Protein AF-A0AAD4BL25-F1 (afdb_monomer)

Solvent-accessible surface area (backbone atoms only — not comparable to full-atom values): 5117 Å² total; per-residue (Å²): 135,81,78,87,82,70,44,52,65,58,28,53,75,66,70,36,50,69,59,52,54,50,49,49,51,48,35,51,50,53,25,49,52,23,50,51,50,34,52,52,33,51,53,50,44,55,48,46,43,61,70,37,48,69,65,45,89,47,73,70,52,37,51,56,32,47,52,54,46,50,53,38,49,54,53,30,52,52,27,50,51,51,25,50,52,26,50,50,52,44,50,58,66,71,78,72

Secondary structure (DSSP, 8-state):
---TT--HHHHHHTT-HHHHHHHHHHHHHHHHHHHHHHHHHHHHHHHHHHHTGGG--SHHHHHHHHHHHHHHHHHHHHHHHHHHHHHHHHHHHHH-

Rad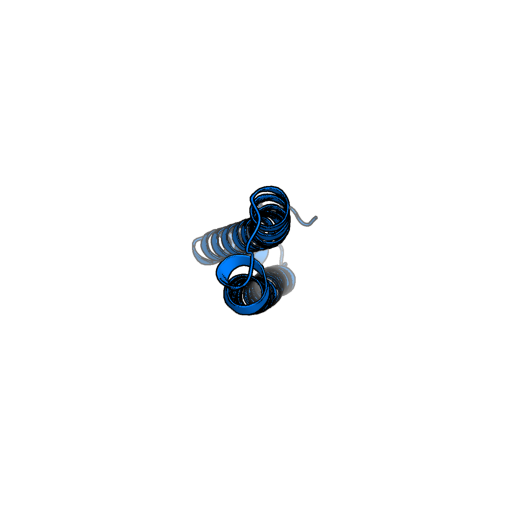ius of gyration: 20.03 Å; Cα contacts (8 Å, |Δi|>4): 68; chains: 1; bounding box: 36×18×60 Å

Organism: NCBI:txid1328754

Mean predicted aligned error: 5.76 Å

Sequence (96 aa):
PIPSSLGLARCKRLRLDRLWDQKIRLHAGQANDALHEIRLSLANKAVLFRTNVRLTSTHAQTTHAWDKVHGVDAILNRHAAIYRACRQAMSHLSTN

Foldseek 3Di:
DPDLPDAPVNCVVVVVNVVLVVLLVVLVVLLVVLVVLLVVLVVVLVVLCVPQCVPDDDPVSNVVSVVVSVVSVVSNVVSVVSNVVSVVSNVRRVPD

Structure (mmCIF, N/CA/C/O backbone):
data_AF-A0AAD4BL25-F1
#
_entry.id   AF-A0AAD4BL25-F1
#
loop_
_atom_site.group_PDB
_atom_site.id
_atom_site.type_symbol
_atom_site.label_atom_id
_atom_site.label_alt_id
_atom_site.label_comp_id
_atom_site.label_asym_id
_atom_site.label_entity_id
_atom_site.label_seq_id
_atom_site.pdbx_PDB_ins_code
_atom_site.Cartn_x
_atom_site.Cartn_y
_atom_site.Cartn_z
_atom_site.occupancy
_atom_site.B_iso_or_equiv
_atom_site.auth_seq_id
_atom_site.auth_comp_id
_atom_site.auth_asym_id
_atom_site.auth_atom_id
_atom_site.pdbx_PDB_model_num
ATOM 1 N N . PRO A 1 1 ? 19.167 -0.157 -9.272 1.00 47.22 1 PRO A N 1
ATOM 2 C CA . PRO A 1 1 ? 18.098 0.693 -9.858 1.00 47.22 1 PRO A CA 1
ATOM 3 C C . PRO A 1 1 ? 18.500 1.185 -11.256 1.00 47.22 1 PRO A C 1
ATOM 5 O O . PRO A 1 1 ? 19.582 1.740 -11.403 1.00 47.22 1 PRO A O 1
ATOM 8 N N . ILE A 1 2 ? 17.671 0.940 -12.275 1.00 46.75 2 ILE A N 1
ATOM 9 C CA . ILE A 1 2 ? 17.915 1.421 -13.647 1.00 46.75 2 ILE A CA 1
ATOM 10 C C . ILE A 1 2 ? 17.492 2.901 -13.718 1.00 46.75 2 ILE A C 1
ATOM 12 O O . ILE A 1 2 ? 16.386 3.211 -13.265 1.00 46.75 2 ILE A O 1
ATOM 16 N N . PRO A 1 3 ? 18.308 3.824 -14.259 1.00 53.41 3 PRO A N 1
ATOM 17 C CA . PRO A 1 3 ? 18.006 5.253 -14.213 1.00 53.41 3 PRO A CA 1
ATOM 18 C C . PRO A 1 3 ? 16.700 5.590 -14.943 1.00 53.41 3 PRO A C 1
ATOM 20 O O . PRO A 1 3 ? 16.496 5.215 -16.097 1.00 53.41 3 PRO A O 1
ATOM 23 N N . SER A 1 4 ? 15.810 6.332 -14.284 1.00 63.69 4 SER A N 1
ATOM 24 C CA . SER A 1 4 ? 14.559 6.844 -14.873 1.00 63.69 4 SER A CA 1
ATOM 25 C C . SER A 1 4 ? 14.736 8.062 -15.776 1.00 63.69 4 SER A C 1
ATOM 27 O O . SER A 1 4 ? 13.749 8.645 -16.201 1.00 63.69 4 SER A O 1
ATOM 29 N N . SER A 1 5 ? 15.978 8.427 -16.089 1.00 64.50 5 SER A N 1
ATOM 30 C CA . SER A 1 5 ? 16.334 9.605 -16.883 1.00 64.50 5 SER A CA 1
ATOM 31 C C . SER A 1 5 ? 16.426 9.354 -18.393 1.00 64.50 5 SER A C 1
ATOM 33 O O . SER A 1 5 ? 16.588 10.298 -19.163 1.00 64.50 5 SER A O 1
ATOM 35 N N . LEU A 1 6 ? 16.354 8.099 -18.843 1.00 69.75 6 LEU A N 1
ATOM 36 C CA . LEU A 1 6 ? 16.301 7.765 -20.267 1.00 69.75 6 LEU A CA 1
ATOM 37 C C . LEU A 1 6 ? 14.836 7.826 -20.726 1.00 69.75 6 LEU A C 1
ATOM 39 O O . LEU A 1 6 ? 13.990 7.226 -20.082 1.00 69.75 6 LEU A O 1
ATOM 43 N N . GLY A 1 7 ? 14.532 8.568 -21.795 1.00 74.50 7 GLY A N 1
ATOM 44 C CA . GLY A 1 7 ? 13.208 8.581 -22.442 1.00 74.50 7 GLY A CA 1
ATOM 45 C C . GLY A 1 7 ? 13.093 7.530 -23.555 1.00 74.50 7 GLY A C 1
ATOM 46 O O . GLY A 1 7 ? 14.123 7.060 -24.056 1.00 74.50 7 GLY A O 1
ATOM 47 N N . LEU A 1 8 ? 11.871 7.204 -23.997 1.00 75.19 8 LEU A N 1
ATOM 48 C CA . LEU A 1 8 ? 11.606 6.143 -24.982 1.00 75.19 8 LEU A CA 1
ATOM 49 C C . LEU A 1 8 ? 12.362 6.363 -26.296 1.00 75.19 8 LEU A C 1
ATOM 51 O O . LEU A 1 8 ? 12.992 5.441 -26.810 1.00 75.19 8 LEU A O 1
ATOM 55 N N . ALA A 1 9 ? 12.368 7.591 -26.820 1.00 78.31 9 ALA A N 1
ATOM 56 C CA . ALA A 1 9 ? 13.080 7.921 -28.059 1.00 78.31 9 ALA A CA 1
ATOM 57 C C . ALA A 1 9 ? 14.594 7.641 -27.970 1.00 78.31 9 ALA A C 1
ATOM 59 O O . ALA A 1 9 ? 15.219 7.179 -28.929 1.00 78.31 9 ALA A O 1
ATOM 60 N N . ARG A 1 10 ? 15.199 7.878 -26.798 1.00 78.75 10 ARG A N 1
ATOM 61 C CA . ARG A 1 10 ? 16.616 7.582 -26.552 1.00 78.75 10 ARG A CA 1
ATOM 62 C C . ARG A 1 10 ? 16.847 6.085 -26.349 1.00 78.75 10 ARG A C 1
ATOM 64 O O . ARG A 1 10 ? 17.857 5.584 -26.833 1.00 78.75 10 ARG A O 1
ATOM 71 N N . CYS A 1 11 ? 15.920 5.376 -25.705 1.00 80.69 11 CYS A N 1
ATOM 72 C CA . CYS A 1 11 ? 15.952 3.916 -25.604 1.00 80.69 11 CYS A CA 1
ATOM 73 C C . CYS A 1 11 ? 15.886 3.248 -26.983 1.00 80.69 11 CYS A C 1
ATOM 75 O O . CYS A 1 11 ? 16.747 2.417 -27.261 1.00 80.69 11 CYS A O 1
ATOM 77 N N . LYS A 1 12 ? 14.993 3.695 -27.875 1.00 80.94 12 LYS A N 1
ATOM 78 C CA . LYS A 1 12 ? 14.914 3.242 -29.277 1.00 80.94 12 LYS A CA 1
ATOM 79 C C . LYS A 1 12 ? 16.222 3.437 -30.025 1.00 80.94 12 LYS A C 1
ATOM 81 O O . LYS A 1 12 ? 16.755 2.503 -30.619 1.00 80.94 12 LYS A O 1
ATOM 86 N N . ARG A 1 13 ? 16.808 4.636 -29.931 1.00 84.94 13 ARG A N 1
ATOM 87 C CA . ARG A 1 13 ? 18.109 4.934 -30.554 1.00 84.94 13 ARG A CA 1
ATOM 88 C C . ARG A 1 13 ? 19.228 4.017 -30.050 1.00 84.94 13 ARG A C 1
ATOM 90 O O . ARG A 1 13 ? 20.112 3.656 -30.818 1.00 84.94 13 ARG A O 1
ATOM 97 N N . LEU A 1 14 ? 19.186 3.646 -28.773 1.00 86.19 14 LEU A N 1
ATOM 98 C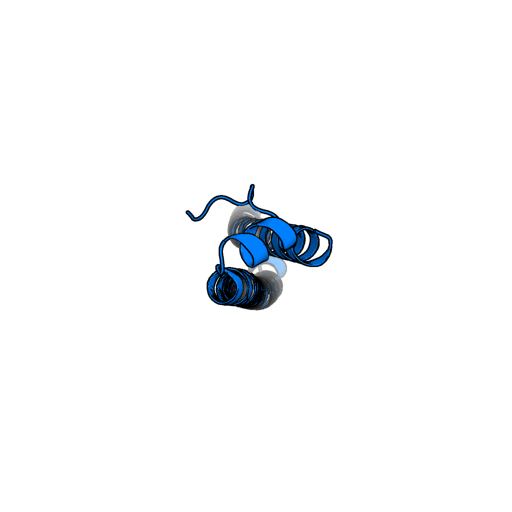 CA . LEU A 1 14 ? 20.162 2.760 -28.136 1.00 86.19 14 LEU A CA 1
ATOM 99 C C . LEU A 1 14 ? 19.778 1.269 -28.219 1.00 86.19 14 LEU A C 1
ATOM 101 O O . LEU A 1 14 ? 20.475 0.445 -27.635 1.00 86.19 14 LEU A O 1
ATOM 105 N N . ARG A 1 15 ? 18.694 0.912 -28.930 1.00 84.12 15 ARG A N 1
ATOM 106 C CA . ARG A 1 15 ? 18.146 -0.456 -29.037 1.00 84.12 15 ARG A CA 1
ATOM 107 C C . ARG A 1 15 ? 17.813 -1.097 -27.680 1.00 84.12 15 ARG A C 1
ATOM 109 O O . ARG A 1 15 ? 17.942 -2.306 -27.497 1.00 84.12 15 ARG A O 1
ATOM 116 N N . LEU A 1 16 ? 17.369 -0.285 -26.721 1.00 85.94 16 LEU A N 1
ATOM 117 C CA . LEU A 1 16 ? 16.983 -0.690 -25.362 1.00 85.94 16 LEU A CA 1
ATOM 118 C C . LEU A 1 16 ? 15.466 -0.898 -25.215 1.00 85.94 16 LEU A C 1
ATOM 120 O O . LEU A 1 16 ? 14.945 -0.877 -24.104 1.00 85.94 16 LEU A O 1
ATOM 124 N N . ASP A 1 17 ? 14.747 -1.103 -26.316 1.00 83.56 17 ASP A N 1
ATOM 125 C CA . ASP A 1 17 ? 13.278 -1.190 -26.339 1.00 83.56 17 ASP A CA 1
ATOM 126 C C . ASP A 1 17 ? 12.743 -2.311 -25.450 1.00 83.56 17 ASP A C 1
ATOM 128 O O . ASP A 1 17 ? 11.837 -2.112 -24.647 1.00 83.56 17 ASP A O 1
ATOM 132 N N . ARG A 1 18 ? 13.400 -3.474 -25.491 1.00 86.94 18 ARG A N 1
ATOM 133 C CA . ARG A 1 18 ? 13.056 -4.605 -24.620 1.00 86.94 18 ARG A CA 1
ATOM 134 C C . ARG A 1 18 ? 13.212 -4.270 -23.137 1.00 86.94 18 ARG A C 1
ATOM 136 O O . ARG A 1 18 ? 12.418 -4.729 -22.322 1.00 86.94 18 ARG A O 1
ATOM 143 N N . LEU A 1 19 ? 14.224 -3.474 -22.783 1.00 86.38 19 LEU A N 1
ATOM 144 C CA . LEU A 1 19 ? 14.434 -3.035 -21.401 1.00 86.38 19 LEU A CA 1
ATOM 145 C C . LEU A 1 19 ? 13.372 -2.016 -20.978 1.00 86.38 19 LEU A C 1
ATOM 147 O O . LEU A 1 19 ? 12.955 -2.020 -19.821 1.00 86.38 19 LEU A O 1
ATOM 151 N N . TRP A 1 20 ? 12.909 -1.170 -21.904 1.00 84.31 20 TRP A N 1
ATOM 152 C CA . TRP A 1 20 ? 11.794 -0.255 -21.662 1.00 84.31 20 TRP A CA 1
ATOM 153 C C . TRP A 1 20 ? 10.507 -1.012 -21.334 1.00 84.31 20 TRP A C 1
ATOM 155 O O . TRP A 1 20 ? 9.877 -0.752 -20.307 1.00 84.31 20 TRP A O 1
ATOM 165 N N . ASP A 1 21 ? 10.170 -2.015 -22.144 1.00 87.12 21 ASP A N 1
ATOM 166 C CA . ASP A 1 21 ? 8.989 -2.856 -21.932 1.00 87.12 21 ASP A CA 1
ATOM 167 C C . ASP A 1 21 ? 9.069 -3.622 -20.609 1.00 87.12 21 ASP A C 1
ATOM 169 O O . ASP A 1 21 ? 8.101 -3.676 -19.845 1.00 87.12 21 ASP A O 1
ATOM 173 N N . GLN A 1 22 ? 10.240 -4.186 -20.296 1.00 90.00 22 GLN A N 1
ATOM 174 C CA . GLN A 1 22 ? 10.481 -4.843 -19.011 1.00 90.00 22 GLN A CA 1
ATOM 175 C C . GLN A 1 22 ? 10.309 -3.876 -17.837 1.00 90.00 22 GLN A C 1
ATOM 177 O O . GLN A 1 22 ? 9.734 -4.257 -16.819 1.00 90.00 22 GLN A O 1
ATOM 182 N N . 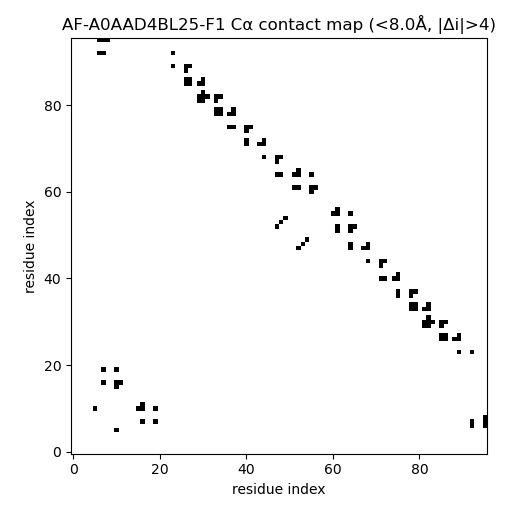LYS A 1 23 ? 10.747 -2.621 -17.975 1.00 88.50 23 LYS A N 1
ATOM 183 C CA . LYS A 1 23 ? 10.587 -1.599 -16.937 1.00 88.50 23 LYS A CA 1
ATOM 184 C C . LYS A 1 23 ? 9.117 -1.271 -16.678 1.00 88.50 23 LYS A C 1
ATOM 186 O O . LYS A 1 23 ? 8.709 -1.212 -15.520 1.00 88.50 23 LYS A O 1
ATOM 191 N N . ILE A 1 24 ? 8.318 -1.095 -17.731 1.00 89.31 24 ILE A N 1
ATOM 192 C CA . ILE A 1 24 ? 6.872 -0.863 -17.592 1.00 89.31 24 ILE A CA 1
ATOM 193 C C . ILE A 1 24 ? 6.214 -2.057 -16.893 1.00 89.31 24 ILE A C 1
ATOM 195 O O . ILE A 1 24 ? 5.475 -1.871 -15.927 1.00 89.31 24 ILE A O 1
ATOM 199 N N . ARG A 1 25 ? 6.530 -3.288 -17.317 1.00 93.25 25 ARG A N 1
ATOM 200 C CA . ARG A 1 25 ? 5.997 -4.512 -16.694 1.00 93.25 25 ARG A CA 1
ATOM 201 C C . ARG A 1 25 ? 6.397 -4.645 -15.227 1.00 93.25 25 ARG A C 1
ATOM 203 O O . ARG A 1 25 ? 5.563 -5.032 -14.415 1.00 93.25 25 ARG A O 1
ATOM 210 N N . LEU A 1 26 ? 7.634 -4.295 -14.876 1.00 93.38 26 LEU A N 1
ATOM 211 C CA . LEU A 1 26 ? 8.106 -4.308 -13.493 1.00 93.38 26 LEU A CA 1
ATOM 212 C C . LEU A 1 26 ? 7.289 -3.350 -12.622 1.00 93.38 26 LEU A C 1
ATOM 214 O O . LEU A 1 26 ? 6.800 -3.754 -11.571 1.00 93.38 26 LEU A O 1
ATOM 218 N N . HIS A 1 27 ? 7.102 -2.104 -13.062 1.00 93.00 27 HIS A N 1
ATOM 219 C CA . HIS A 1 27 ? 6.301 -1.136 -12.312 1.00 93.00 27 HIS A CA 1
ATOM 220 C C . HIS A 1 27 ? 4.825 -1.539 -12.226 1.00 93.00 27 HIS A C 1
ATOM 222 O O . HIS A 1 27 ? 4.201 -1.312 -11.192 1.00 93.00 27 HIS A O 1
ATOM 228 N N . ALA A 1 28 ? 4.274 -2.172 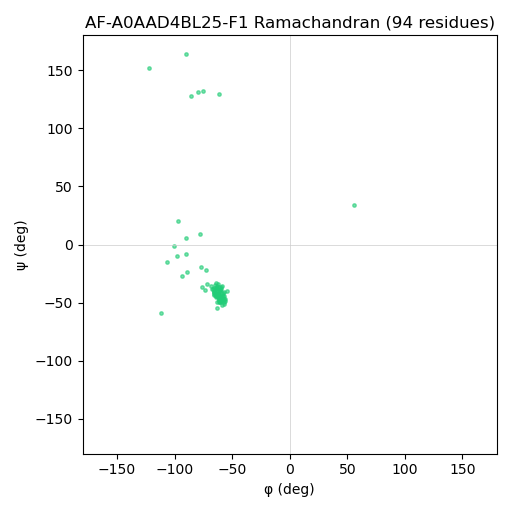-13.265 1.00 95.25 28 ALA A N 1
ATOM 229 C CA . ALA A 1 28 ? 2.921 -2.722 -13.227 1.00 95.25 28 ALA A CA 1
ATOM 230 C C . ALA A 1 28 ? 2.799 -3.859 -12.198 1.00 95.25 28 ALA A C 1
ATOM 232 O O . ALA A 1 28 ? 1.854 -3.869 -11.414 1.00 95.25 28 ALA A O 1
ATOM 233 N N . GLY A 1 29 ? 3.777 -4.771 -12.149 1.00 96.56 29 GLY A N 1
ATOM 234 C CA . GLY A 1 29 ? 3.854 -5.821 -11.130 1.00 96.56 29 GLY A CA 1
ATOM 235 C C . GLY A 1 29 ? 3.918 -5.240 -9.718 1.00 96.56 29 GLY A C 1
ATOM 236 O O . GLY A 1 29 ? 3.057 -5.528 -8.896 1.00 96.56 29 GLY A O 1
ATOM 237 N N . GLN A 1 30 ? 4.845 -4.310 -9.476 1.00 95.94 30 GLN A N 1
ATOM 238 C CA . GLN A 1 30 ? 4.990 -3.633 -8.181 1.00 95.94 30 GLN A CA 1
ATOM 239 C C . GLN A 1 30 ? 3.725 -2.873 -7.757 1.00 95.94 30 GLN A C 1
ATOM 241 O O . GLN A 1 30 ? 3.368 -2.862 -6.578 1.00 95.94 30 GLN A O 1
ATOM 246 N N . ALA A 1 31 ? 3.033 -2.233 -8.704 1.00 96.81 31 ALA A N 1
ATOM 247 C CA . ALA A 1 31 ? 1.757 -1.583 -8.438 1.00 96.81 31 ALA A CA 1
ATOM 248 C C . ALA A 1 31 ? 0.675 -2.607 -8.056 1.00 96.81 31 ALA A C 1
ATOM 250 O O . ALA A 1 31 ? -0.075 -2.370 -7.112 1.00 96.81 31 ALA A O 1
ATOM 251 N N . ASN A 1 32 ? 0.603 -3.746 -8.745 1.00 97.94 32 ASN A N 1
ATOM 252 C CA . ASN A 1 32 ? -0.359 -4.802 -8.430 1.00 97.94 32 ASN A CA 1
ATOM 253 C C . ASN A 1 32 ? -0.102 -5.424 -7.053 1.00 97.94 32 ASN A C 1
ATOM 255 O O . ASN A 1 32 ? -1.053 -5.594 -6.291 1.00 97.94 32 ASN A O 1
ATOM 259 N N . ASP A 1 33 ? 1.159 -5.676 -6.704 1.00 98.00 33 ASP A N 1
ATOM 260 C CA . ASP A 1 33 ? 1.544 -6.183 -5.385 1.00 98.00 33 ASP A CA 1
ATOM 261 C C . ASP A 1 33 ? 1.155 -5.181 -4.289 1.00 98.00 33 ASP A C 1
ATOM 263 O O . ASP A 1 33 ? 0.482 -5.525 -3.319 1.00 98.00 33 ASP A O 1
ATOM 267 N N . ALA A 1 34 ? 1.480 -3.897 -4.478 1.00 97.94 34 ALA A N 1
ATOM 268 C CA . ALA A 1 34 ? 1.077 -2.849 -3.546 1.00 97.94 34 ALA A CA 1
ATOM 269 C C . ALA A 1 34 ? -0.453 -2.737 -3.422 1.00 97.94 34 ALA A C 1
ATOM 271 O O . ALA A 1 34 ? -0.971 -2.536 -2.325 1.00 97.94 34 ALA A O 1
ATOM 272 N N . LEU A 1 35 ? -1.193 -2.890 -4.522 1.00 98.19 35 LEU A N 1
ATOM 273 C CA . LEU A 1 35 ? -2.654 -2.873 -4.513 1.00 98.19 35 LEU A CA 1
ATOM 274 C C . LEU A 1 35 ? -3.240 -4.076 -3.761 1.00 98.19 35 LEU A C 1
ATOM 276 O O . LEU A 1 35 ? -4.241 -3.920 -3.056 1.00 98.19 35 LEU A O 1
ATOM 280 N N . HIS A 1 36 ? -2.633 -5.256 -3.894 1.00 98.31 36 HIS A N 1
ATOM 281 C CA . HIS A 1 36 ? -3.010 -6.444 -3.133 1.00 98.31 36 HIS A CA 1
ATOM 282 C C . HIS A 1 36 ? -2.849 -6.204 -1.627 1.00 98.31 36 HIS A C 1
ATOM 284 O O . HIS A 1 36 ? -3.809 -6.376 -0.874 1.00 98.31 36 HIS A O 1
ATOM 290 N N . GLU A 1 37 ? -1.697 -5.685 -1.206 1.00 98.25 37 GLU A N 1
ATOM 291 C CA . GLU A 1 37 ? -1.419 -5.379 0.201 1.00 98.25 37 GLU A CA 1
ATOM 292 C C . GLU A 1 37 ? -2.344 -4.299 0.775 1.00 98.25 37 GLU A C 1
ATOM 294 O O . GLU A 1 37 ? -2.787 -4.395 1.922 1.00 98.25 37 GLU A O 1
ATOM 299 N N . ILE A 1 38 ? -2.719 -3.291 -0.023 1.00 98.19 38 ILE A N 1
ATOM 300 C CA . ILE A 1 38 ? -3.720 -2.291 0.382 1.00 98.19 38 ILE A CA 1
ATOM 301 C C . ILE A 1 38 ? -5.066 -2.967 0.667 1.00 98.19 38 ILE A C 1
ATOM 303 O O . ILE A 1 38 ? -5.691 -2.682 1.690 1.00 98.19 38 ILE A O 1
ATOM 307 N N . ARG A 1 39 ? -5.524 -3.868 -0.212 1.00 98.31 39 ARG A N 1
ATOM 308 C CA . ARG A 1 39 ? -6.797 -4.588 -0.035 1.00 98.31 39 ARG A CA 1
ATOM 309 C C . ARG A 1 39 ? -6.767 -5.479 1.205 1.00 98.31 39 ARG A C 1
ATOM 311 O O . ARG A 1 39 ? -7.722 -5.455 1.981 1.00 98.31 39 ARG A O 1
ATOM 318 N N . LEU A 1 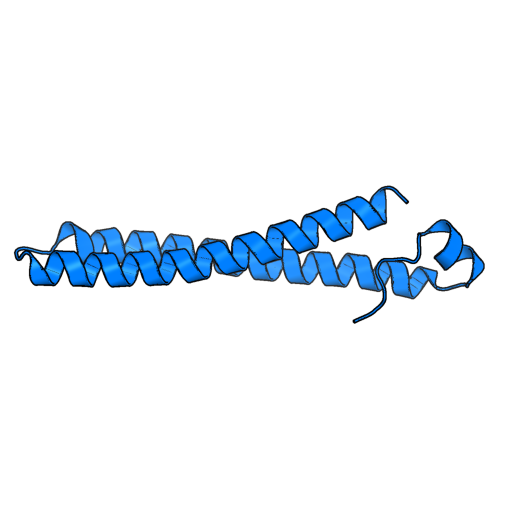40 ? -5.674 -6.212 1.413 1.00 98.12 40 LEU A N 1
ATOM 319 C CA . LEU A 1 40 ? -5.485 -7.058 2.590 1.00 98.12 40 LEU A CA 1
ATOM 320 C C . LEU A 1 40 ? -5.475 -6.227 3.881 1.00 98.12 40 LEU A C 1
ATOM 322 O O . LEU A 1 40 ? -6.175 -6.556 4.838 1.00 98.12 40 LEU A O 1
ATOM 326 N N . SER A 1 41 ? -4.758 -5.101 3.882 1.00 97.62 41 SER A N 1
ATOM 327 C CA . SER A 1 41 ? -4.697 -4.177 5.021 1.00 97.62 41 SER A CA 1
ATOM 328 C C . SER A 1 41 ? -6.068 -3.584 5.351 1.00 97.62 41 SER A C 1
ATOM 330 O O . SER A 1 41 ? -6.452 -3.533 6.517 1.00 97.62 41 SER A O 1
ATOM 332 N N . LEU A 1 42 ? -6.850 -3.186 4.341 1.00 98.06 42 LEU A N 1
ATOM 333 C CA . LEU A 1 42 ? -8.217 -2.694 4.539 1.00 98.06 42 LEU A CA 1
ATOM 334 C C . LEU A 1 42 ? -9.134 -3.762 5.142 1.00 98.06 42 LEU A C 1
ATOM 336 O O . LEU A 1 42 ? -9.886 -3.464 6.072 1.00 98.06 42 LEU A O 1
ATOM 340 N N . ALA A 1 43 ? -9.055 -5.000 4.649 1.00 98.00 43 ALA A N 1
ATOM 341 C CA . ALA A 1 43 ? -9.818 -6.115 5.200 1.00 98.00 43 ALA A CA 1
ATOM 342 C C . ALA A 1 43 ? -9.446 -6.368 6.671 1.00 98.00 43 ALA A C 1
ATOM 344 O O . ALA A 1 43 ? -10.330 -6.434 7.526 1.00 98.00 43 ALA A O 1
ATOM 345 N N . ASN A 1 44 ? -8.148 -6.411 6.985 1.00 97.25 44 ASN A N 1
ATOM 346 C CA . ASN A 1 44 ? -7.656 -6.561 8.354 1.00 97.25 44 ASN A CA 1
ATOM 347 C C . ASN A 1 44 ? -8.140 -5.418 9.264 1.00 97.25 44 ASN A C 1
ATOM 349 O O . ASN A 1 44 ? -8.672 -5.660 10.346 1.00 97.25 44 ASN A O 1
ATOM 353 N N . LYS A 1 45 ? -8.052 -4.164 8.801 1.00 95.50 45 LYS A N 1
ATOM 354 C CA . LYS A 1 45 ? -8.546 -2.991 9.538 1.00 95.50 45 LYS A CA 1
ATOM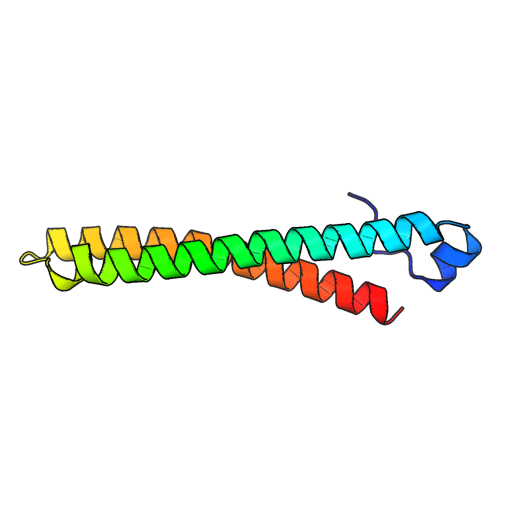 355 C C . LYS A 1 45 ? -10.037 -3.109 9.862 1.00 95.50 45 LYS A C 1
ATOM 357 O O . LYS A 1 45 ? -10.444 -2.825 10.988 1.00 95.50 45 LYS A O 1
ATOM 362 N N . ALA A 1 46 ? -10.851 -3.545 8.899 1.00 96.25 46 ALA A N 1
ATOM 363 C CA . ALA A 1 46 ? -12.286 -3.735 9.097 1.00 96.25 46 ALA A CA 1
ATOM 364 C C . ALA A 1 46 ? -12.590 -4.824 10.139 1.00 96.25 46 ALA A C 1
ATOM 366 O O . ALA A 1 46 ? -13.489 -4.642 10.964 1.00 96.25 46 ALA A O 1
ATOM 367 N N . VAL A 1 47 ? -11.830 -5.925 10.129 1.00 96.38 47 VAL A N 1
ATOM 368 C CA . VAL A 1 47 ? -11.930 -6.983 11.144 1.00 96.38 47 VAL A CA 1
ATOM 369 C C . VAL A 1 47 ? -11.560 -6.430 12.519 1.00 96.38 47 VAL A C 1
ATOM 371 O O . VAL A 1 47 ? -12.407 -6.468 13.406 1.00 96.38 47 VAL A O 1
ATOM 374 N N . LEU A 1 48 ? -10.379 -5.819 12.674 1.00 95.38 48 LEU A N 1
ATOM 375 C CA . LEU A 1 48 ? -9.918 -5.229 13.941 1.00 95.38 48 LEU A CA 1
ATOM 376 C C . LEU A 1 48 ? -10.911 -4.218 14.514 1.00 95.38 48 LEU A C 1
ATOM 378 O O . LEU A 1 48 ? -11.161 -4.192 15.719 1.00 95.38 48 LEU A O 1
ATOM 382 N N . PHE A 1 49 ? -11.519 -3.396 13.662 1.00 92.69 49 PHE A N 1
ATOM 383 C CA . PHE A 1 49 ? -12.529 -2.452 14.116 1.00 92.69 49 PHE A CA 1
ATOM 384 C C . PHE A 1 49 ? -13.749 -3.166 14.717 1.00 92.69 49 PHE A C 1
ATOM 386 O O . PHE A 1 49 ? -14.255 -2.769 15.767 1.00 92.69 49 PHE A O 1
ATOM 393 N N . ARG A 1 50 ? -14.217 -4.249 14.087 1.00 94.69 50 ARG A N 1
ATOM 394 C CA . ARG A 1 50 ? -15.371 -5.020 14.571 1.00 94.69 50 ARG A CA 1
ATOM 395 C C . ARG A 1 50 ? -15.056 -5.865 15.803 1.00 94.69 50 ARG A C 1
ATOM 397 O O . ARG A 1 50 ? -15.912 -5.960 16.674 1.00 94.69 50 ARG A O 1
ATOM 404 N N . THR A 1 51 ? -13.876 -6.474 15.869 1.00 93.38 51 THR A N 1
ATOM 405 C CA . THR A 1 51 ? -13.521 -7.455 16.908 1.00 93.38 51 THR A CA 1
ATOM 406 C C . THR A 1 51 ? -12.813 -6.846 18.105 1.00 93.38 51 THR A C 1
ATOM 408 O O . THR A 1 51 ? -12.879 -7.399 19.194 1.00 93.38 51 THR A O 1
ATOM 411 N N . ASN A 1 52 ? -12.107 -5.731 17.924 1.00 91.12 52 ASN A N 1
ATOM 412 C CA . ASN A 1 52 ? -11.324 -5.112 18.986 1.00 91.12 52 ASN A CA 1
ATOM 413 C C . ASN A 1 52 ? -11.945 -3.780 19.373 1.00 91.12 52 ASN A C 1
ATOM 415 O O . ASN A 1 52 ? -12.378 -3.648 20.505 1.00 91.12 52 ASN A O 1
ATOM 419 N N . VAL A 1 53 ? -12.073 -2.830 18.443 1.00 90.81 53 VAL A N 1
ATOM 420 C CA . VAL A 1 53 ? -12.522 -1.466 18.785 1.00 90.81 53 VAL A CA 1
ATOM 421 C C . VAL A 1 53 ? -13.972 -1.433 19.277 1.00 90.81 53 VAL A C 1
ATOM 423 O O . VAL A 1 53 ? -14.271 -0.772 20.262 1.00 90.81 53 VAL A O 1
ATOM 426 N N . ARG A 1 54 ? -14.894 -2.152 18.626 1.00 90.50 54 ARG A N 1
ATOM 427 C CA . ARG A 1 54 ? -16.311 -2.158 19.040 1.00 90.50 54 ARG A CA 1
ATOM 428 C C . ARG A 1 54 ? -16.594 -2.927 20.330 1.00 90.50 54 ARG A C 1
ATOM 430 O O . ARG A 1 54 ? -17.634 -2.696 20.934 1.00 90.50 54 ARG A O 1
ATOM 437 N N . LEU A 1 55 ? -15.721 -3.858 20.712 1.00 91.4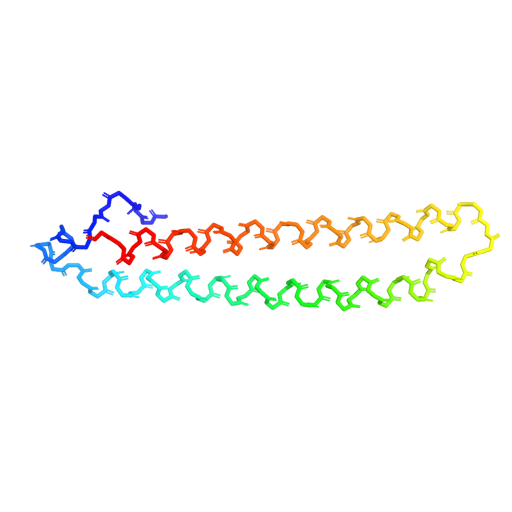4 55 LEU A N 1
ATOM 438 C CA . LEU A 1 55 ? -15.945 -4.761 21.846 1.00 91.44 55 LEU A CA 1
ATOM 439 C C . LEU A 1 55 ? -15.209 -4.322 23.121 1.00 91.44 55 LEU A C 1
ATOM 441 O O . LEU A 1 55 ? -15.318 -4.989 24.148 1.00 91.44 55 LEU A O 1
ATOM 445 N N . THR A 1 56 ? -14.452 -3.224 23.085 1.00 89.88 56 THR A N 1
ATOM 446 C CA . THR A 1 56 ? -13.703 -2.738 24.249 1.00 89.88 56 THR A CA 1
ATOM 447 C C . THR A 1 56 ? -14.615 -2.064 25.266 1.00 89.88 56 THR A C 1
ATOM 449 O O . THR A 1 56 ? -15.393 -1.181 24.912 1.00 89.88 56 THR A O 1
ATOM 452 N N . SER A 1 57 ? -14.471 -2.427 26.541 1.00 85.56 57 SER A N 1
ATOM 453 C CA . SER A 1 57 ? -15.252 -1.860 27.649 1.00 85.56 57 SER A CA 1
ATOM 454 C C . SER A 1 57 ? -14.454 -0.906 28.541 1.00 85.56 57 SER A C 1
ATOM 456 O O . SER A 1 57 ? -15.041 -0.156 29.315 1.00 85.56 57 SER A O 1
ATOM 458 N N . THR A 1 58 ? -13.122 -0.909 28.439 1.00 90.25 58 THR A N 1
ATOM 459 C CA . THR A 1 58 ? -12.243 -0.077 29.270 1.00 90.25 58 THR A CA 1
ATOM 460 C C . THR A 1 58 ? -11.367 0.839 28.430 1.00 90.25 58 THR A C 1
ATOM 462 O O . THR A 1 58 ? -10.979 0.506 27.311 1.00 90.25 58 THR A O 1
ATOM 465 N N . HIS A 1 59 ? -10.991 1.979 29.009 1.00 85.81 59 HIS A N 1
ATOM 466 C CA . HIS A 1 59 ? -10.190 2.994 28.329 1.00 85.81 59 HIS A CA 1
ATOM 467 C C . HIS A 1 59 ? -8.845 2.451 27.815 1.00 85.81 59 HIS A C 1
ATOM 469 O O . HIS A 1 59 ? -8.466 2.721 26.679 1.00 85.81 59 HIS A O 1
ATOM 475 N N . ALA A 1 60 ? -8.155 1.629 28.615 1.00 88.44 60 ALA A N 1
ATOM 476 C CA . ALA A 1 60 ? -6.881 1.019 28.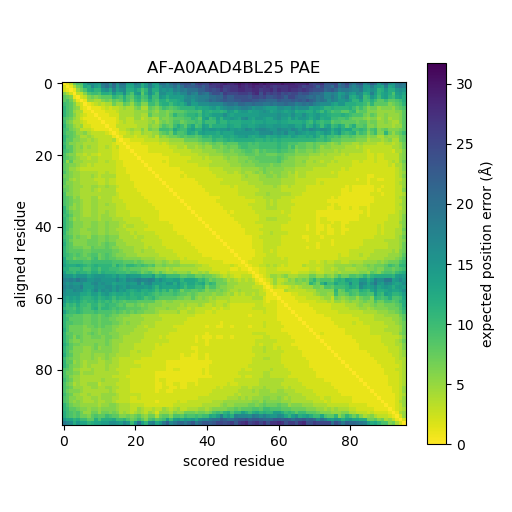229 1.00 88.44 60 ALA A CA 1
ATOM 477 C C . ALA A 1 60 ? -7.033 0.024 27.065 1.00 88.44 60 ALA A C 1
ATOM 479 O O . ALA A 1 60 ? -6.218 0.012 26.143 1.00 88.44 60 ALA A O 1
ATOM 480 N N . GLN A 1 61 ? -8.100 -0.784 27.072 1.00 87.50 61 GLN A N 1
ATOM 481 C CA . GLN A 1 61 ? -8.395 -1.696 25.967 1.00 87.50 61 GLN A CA 1
ATOM 482 C C . GLN A 1 61 ? -8.727 -0.921 24.689 1.00 87.50 61 GLN A C 1
ATOM 484 O O . GLN A 1 61 ? -8.259 -1.309 23.620 1.00 87.50 61 GLN A O 1
ATOM 489 N N . THR A 1 62 ? -9.491 0.170 24.796 1.00 89.69 62 THR A N 1
ATOM 490 C CA . THR A 1 62 ? -9.820 1.046 23.665 1.00 89.69 62 THR A CA 1
ATOM 491 C C . THR A 1 62 ? -8.555 1.627 23.041 1.00 89.69 62 THR A C 1
ATOM 493 O O . THR A 1 62 ? -8.382 1.516 21.830 1.00 89.69 62 THR A O 1
ATOM 496 N N . THR A 1 63 ? -7.636 2.175 23.846 1.00 93.19 63 THR A N 1
ATOM 497 C CA . THR A 1 63 ? -6.350 2.697 23.353 1.00 93.19 63 THR A CA 1
ATOM 498 C C . THR A 1 63 ? -5.559 1.618 22.617 1.00 93.19 63 THR A C 1
ATOM 500 O O . THR A 1 63 ? -5.211 1.800 21.456 1.00 93.19 63 THR A O 1
ATOM 503 N N . HIS A 1 64 ? -5.379 0.443 23.225 1.00 92.06 64 HIS A N 1
ATOM 504 C CA . HIS A 1 64 ? -4.637 -0.651 22.595 1.00 92.06 64 HIS A CA 1
ATOM 505 C C . HIS A 1 64 ? -5.311 -1.179 21.313 1.00 92.06 64 HIS A C 1
ATOM 507 O O . HIS A 1 64 ? -4.641 -1.604 20.369 1.00 92.06 64 HIS A O 1
ATOM 513 N N . ALA A 1 65 ? -6.646 -1.167 21.243 1.00 92.62 65 ALA A N 1
ATOM 514 C CA . ALA A 1 65 ? -7.373 -1.514 20.025 1.00 92.62 65 ALA A CA 1
ATOM 515 C C . ALA A 1 65 ? -7.118 -0.493 18.905 1.00 92.62 65 ALA A C 1
ATOM 517 O O . ALA A 1 65 ? -6.909 -0.894 17.758 1.00 92.62 65 ALA A O 1
ATOM 518 N N . TRP A 1 66 ? -7.078 0.800 19.232 1.00 95.50 66 TRP A N 1
ATOM 519 C CA . TRP A 1 66 ? -6.717 1.853 18.283 1.00 95.50 66 TRP A CA 1
ATOM 520 C C . TRP A 1 66 ? -5.256 1.782 17.848 1.00 95.50 66 TRP A C 1
ATOM 522 O O . TRP A 1 66 ? -4.993 1.928 16.657 1.00 95.50 66 TRP A O 1
ATOM 532 N N . ASP A 1 67 ? -4.322 1.449 18.738 1.00 96.25 67 ASP A N 1
ATOM 533 C CA . ASP A 1 67 ? -2.909 1.265 18.380 1.00 96.25 67 ASP A CA 1
ATOM 534 C C . ASP A 1 67 ? -2.735 0.201 17.287 1.00 96.25 67 ASP A C 1
ATOM 536 O O . ASP A 1 67 ? -2.003 0.401 16.315 1.00 96.25 67 ASP A O 1
ATOM 540 N N . LYS A 1 68 ? -3.481 -0.910 17.372 1.00 95.62 68 LYS A N 1
ATOM 541 C CA . LYS A 1 68 ? -3.497 -1.936 16.314 1.00 95.62 68 LYS A CA 1
ATOM 542 C C . LYS A 1 68 ? -4.025 -1.390 14.990 1.00 95.62 68 LYS A C 1
ATOM 544 O O . LYS A 1 68 ? -3.463 -1.686 13.936 1.00 95.62 68 LYS A O 1
ATOM 549 N N . VAL A 1 69 ? -5.096 -0.598 15.033 1.00 95.62 69 VAL A N 1
ATOM 550 C CA . VAL A 1 69 ? -5.673 0.044 13.843 1.00 95.62 69 VAL A CA 1
ATOM 551 C C . VAL A 1 69 ? -4.669 1.012 13.211 1.00 95.62 69 VAL A C 1
ATOM 553 O O . VAL A 1 69 ? -4.475 0.974 11.996 1.00 95.62 69 VAL A O 1
ATOM 556 N N . HIS A 1 70 ? -3.977 1.816 14.019 1.00 96.44 70 HIS A N 1
ATOM 557 C CA . HIS A 1 70 ? -2.932 2.728 13.558 1.00 96.44 70 HIS A CA 1
ATOM 558 C C . HIS A 1 70 ? -1.733 1.990 12.955 1.00 96.44 70 HIS A C 1
ATOM 560 O O . HIS A 1 70 ? -1.197 2.424 11.935 1.00 96.44 70 HIS A O 1
ATOM 566 N N . GLY A 1 71 ? -1.353 0.840 13.517 1.00 96.88 71 GLY A N 1
ATOM 567 C CA . GLY A 1 71 ? -0.337 -0.033 12.928 1.00 96.88 71 GLY A CA 1
ATOM 568 C C . GLY A 1 71 ? -0.713 -0.496 11.517 1.00 96.88 71 GLY A C 1
ATOM 569 O O . GLY A 1 71 ? 0.102 -0.413 10.597 1.00 96.88 71 GLY A O 1
ATOM 570 N N . VAL A 1 72 ? -1.968 -0.910 11.309 1.00 96.94 72 VAL A N 1
ATOM 571 C CA . VAL A 1 72 ? -2.466 -1.276 9.972 1.00 96.94 72 VAL A CA 1
ATOM 572 C C . VAL A 1 72 ? -2.512 -0.066 9.035 1.00 96.94 72 VAL A C 1
ATOM 574 O O . VAL A 1 72 ? -2.163 -0.194 7.862 1.00 96.94 72 VAL A O 1
ATOM 577 N N . ASP A 1 73 ? -2.866 1.119 9.533 1.00 97.06 73 ASP A N 1
ATOM 578 C CA . ASP A 1 73 ? -2.841 2.351 8.734 1.00 97.06 73 ASP A CA 1
ATOM 579 C C . ASP A 1 73 ? -1.434 2.731 8.270 1.00 97.06 73 ASP A C 1
ATOM 581 O O . ASP A 1 73 ? -1.261 3.171 7.132 1.00 97.06 73 ASP A O 1
ATOM 585 N N . ALA A 1 74 ? -0.411 2.525 9.100 1.00 97.69 74 ALA A N 1
ATOM 586 C CA . ALA A 1 74 ? 0.976 2.748 8.702 1.00 97.69 74 ALA A CA 1
ATOM 587 C C . ALA A 1 74 ? 1.387 1.829 7.535 1.00 97.69 74 ALA A C 1
ATOM 589 O O . ALA A 1 74 ? 1.995 2.291 6.564 1.00 97.69 74 ALA A O 1
ATOM 590 N N . ILE A 1 75 ? 1.000 0.549 7.590 1.00 96.94 75 ILE A N 1
ATOM 591 C CA . ILE A 1 75 ? 1.233 -0.425 6.513 1.00 96.94 75 ILE A CA 1
ATOM 592 C C . ILE A 1 75 ? 0.486 0.004 5.243 1.00 96.94 75 ILE A C 1
ATOM 594 O O . ILE A 1 75 ? 1.091 0.124 4.174 1.00 96.94 75 ILE A O 1
ATOM 598 N N . LEU A 1 76 ? -0.803 0.326 5.361 1.00 96.94 76 LEU A N 1
ATOM 599 C CA . LEU A 1 76 ? -1.634 0.779 4.247 1.00 96.94 76 LEU A CA 1
ATOM 600 C C . LEU A 1 76 ? -1.042 2.014 3.561 1.00 96.94 76 LEU A C 1
ATOM 602 O O . LEU A 1 76 ? -0.931 2.048 2.335 1.00 96.94 76 LEU A O 1
ATOM 606 N N . ASN A 1 77 ? -0.618 3.012 4.337 1.00 97.50 77 ASN A N 1
ATOM 607 C CA . ASN A 1 77 ? -0.031 4.242 3.811 1.00 97.50 77 ASN A CA 1
ATOM 608 C C . ASN A 1 77 ? 1.290 3.986 3.082 1.00 97.50 77 ASN A C 1
ATOM 610 O O . ASN A 1 77 ? 1.533 4.574 2.024 1.00 97.50 77 ASN A O 1
ATOM 614 N N . ARG A 1 78 ? 2.121 3.069 3.592 1.00 97.81 78 ARG A N 1
ATOM 615 C CA . ARG A 1 78 ? 3.353 2.647 2.917 1.00 97.81 78 ARG A CA 1
ATOM 616 C C . ARG A 1 78 ? 3.055 2.032 1.549 1.00 97.81 78 ARG A C 1
ATOM 618 O O . ARG A 1 78 ? 3.657 2.444 0.557 1.00 97.81 78 ARG A O 1
ATOM 625 N N . HIS A 1 79 ? 2.118 1.089 1.465 1.00 98.12 79 HIS A N 1
ATOM 626 C CA . HIS A 1 79 ? 1.763 0.465 0.185 1.00 98.12 79 HIS A CA 1
ATOM 627 C C . HIS A 1 79 ? 1.065 1.446 -0.765 1.00 98.12 79 HIS A C 1
ATOM 629 O O . HIS A 1 79 ? 1.352 1.450 -1.962 1.00 98.12 79 HIS A O 1
ATOM 635 N N . ALA A 1 80 ? 0.239 2.359 -0.249 1.00 97.94 80 ALA A N 1
ATOM 636 C CA . ALA A 1 80 ? -0.346 3.437 -1.042 1.00 97.94 80 ALA A CA 1
ATOM 637 C C . ALA A 1 80 ? 0.725 4.354 -1.655 1.00 97.94 80 ALA A C 1
ATOM 639 O O . ALA A 1 80 ? 0.601 4.748 -2.818 1.00 97.94 80 ALA A O 1
ATOM 640 N N . ALA A 1 81 ? 1.792 4.671 -0.916 1.00 97.81 81 ALA A N 1
ATOM 641 C CA . ALA A 1 81 ? 2.917 5.443 -1.437 1.00 97.81 81 ALA A CA 1
ATOM 642 C C . ALA A 1 81 ? 3.657 4.694 -2.559 1.00 97.81 81 ALA A C 1
ATOM 644 O O . ALA A 1 81 ? 3.911 5.280 -3.612 1.00 97.81 81 ALA A O 1
ATOM 645 N N . ILE A 1 82 ? 3.927 3.395 -2.380 1.00 96.38 82 ILE A N 1
ATOM 646 C CA . ILE A 1 82 ? 4.560 2.547 -3.407 1.00 96.38 82 ILE A CA 1
ATOM 647 C C . ILE A 1 82 ? 3.704 2.503 -4.675 1.00 96.38 82 ILE A C 1
ATOM 649 O O . ILE A 1 82 ? 4.214 2.734 -5.771 1.00 96.38 82 ILE A O 1
ATOM 653 N N . TYR A 1 83 ? 2.397 2.270 -4.535 1.00 97.62 83 TYR A N 1
ATOM 654 C CA . TYR A 1 83 ? 1.470 2.244 -5.663 1.00 97.62 83 TYR A CA 1
ATOM 655 C C . TYR A 1 83 ? 1.482 3.567 -6.440 1.00 97.62 83 TYR A C 1
ATOM 657 O O . TYR A 1 83 ? 1.609 3.573 -7.665 1.00 97.62 83 TYR A O 1
ATOM 665 N N . ARG A 1 84 ? 1.397 4.703 -5.733 1.00 97.00 84 ARG A N 1
ATOM 666 C CA . ARG A 1 84 ? 1.438 6.041 -6.347 1.00 97.00 84 ARG A CA 1
ATOM 667 C C . ARG A 1 84 ? 2.750 6.279 -7.090 1.00 97.00 84 ARG A C 1
ATOM 669 O O . ARG A 1 84 ? 2.703 6.743 -8.226 1.00 97.00 84 ARG A O 1
ATOM 676 N N . ALA A 1 85 ? 3.884 5.915 -6.494 1.00 94.75 85 ALA A N 1
ATOM 677 C CA . ALA A 1 85 ? 5.193 6.041 -7.126 1.00 94.75 85 ALA A CA 1
ATOM 678 C C . ALA A 1 85 ? 5.299 5.185 -8.401 1.00 94.75 85 ALA A C 1
ATOM 680 O O . ALA A 1 85 ? 5.741 5.677 -9.438 1.00 94.75 85 ALA A O 1
ATOM 681 N N . CYS A 1 86 ? 4.826 3.935 -8.365 1.00 93.50 86 CYS A N 1
ATOM 682 C CA . CYS A 1 86 ? 4.809 3.057 -9.539 1.00 93.50 86 CYS A CA 1
ATOM 683 C C . CYS A 1 86 ? 3.898 3.608 -10.642 1.00 93.50 86 CYS A C 1
ATOM 685 O O . CYS A 1 86 ? 4.280 3.622 -11.812 1.00 93.50 86 CYS A O 1
ATOM 687 N N . ARG A 1 87 ? 2.717 4.124 -10.281 1.00 93.81 87 ARG A N 1
ATOM 688 C CA . ARG A 1 87 ? 1.790 4.755 -11.228 1.00 93.81 87 ARG A CA 1
ATOM 689 C C . ARG A 1 87 ? 2.407 5.986 -11.889 1.00 93.81 87 ARG A C 1
ATOM 691 O O . ARG A 1 87 ? 2.329 6.109 -13.105 1.00 93.81 87 ARG A O 1
ATOM 698 N N . GLN A 1 88 ? 3.037 6.863 -11.108 1.00 91.62 88 GLN A N 1
ATOM 699 C CA . GLN A 1 88 ? 3.736 8.040 -11.631 1.00 91.62 88 GLN A CA 1
ATOM 700 C C . GLN A 1 88 ? 4.865 7.632 -12.578 1.00 91.62 88 GLN A C 1
ATOM 702 O O . GLN A 1 88 ? 4.945 8.153 -13.687 1.00 91.62 88 GLN A O 1
ATOM 707 N N . ALA A 1 89 ? 5.689 6.655 -12.187 1.00 88.50 89 ALA A N 1
ATOM 708 C CA . ALA A 1 89 ? 6.750 6.132 -13.040 1.00 88.50 89 ALA A CA 1
ATOM 709 C C . ALA A 1 89 ? 6.194 5.611 -14.374 1.00 88.50 89 ALA A C 1
ATOM 711 O O . ALA A 1 89 ? 6.705 5.983 -15.425 1.00 88.50 89 ALA A O 1
ATOM 712 N N . MET A 1 90 ? 5.114 4.825 -14.358 1.00 90.38 90 MET A N 1
ATOM 713 C CA . MET A 1 90 ? 4.466 4.352 -15.588 1.00 90.38 90 MET A CA 1
ATOM 714 C C . MET A 1 90 ? 3.910 5.497 -16.441 1.00 90.38 90 MET A C 1
ATOM 716 O O . MET A 1 90 ? 4.122 5.488 -17.651 1.00 90.38 90 MET A O 1
ATOM 720 N N . SER A 1 91 ? 3.269 6.505 -15.839 1.00 88.31 91 SER A N 1
ATOM 721 C CA . SER A 1 91 ? 2.811 7.699 -16.561 1.00 88.31 91 SER A CA 1
ATOM 722 C C . SER A 1 91 ? 3.969 8.397 -17.274 1.00 88.31 91 SER A C 1
ATOM 724 O O . SER A 1 91 ? 3.885 8.614 -18.480 1.00 88.31 91 SER A O 1
ATOM 726 N N . HIS A 1 92 ? 5.082 8.645 -16.578 1.00 83.81 92 HIS A N 1
ATOM 727 C CA . HIS A 1 92 ? 6.272 9.259 -17.174 1.00 83.81 92 HIS A CA 1
ATOM 728 C C . HIS A 1 92 ? 6.895 8.415 -18.294 1.00 83.81 92 HIS A C 1
ATOM 730 O O . HIS A 1 92 ? 7.430 8.974 -19.248 1.00 83.81 92 HIS A O 1
ATOM 736 N N . LEU A 1 93 ? 6.839 7.086 -18.199 1.00 81.12 93 LEU A N 1
ATOM 737 C CA . LEU A 1 93 ? 7.339 6.185 -19.244 1.00 81.12 93 LEU A CA 1
ATOM 738 C C . LEU A 1 93 ? 6.385 6.080 -20.447 1.00 81.12 93 LEU A C 1
ATOM 740 O O . LEU A 1 93 ? 6.802 5.642 -21.513 1.00 81.12 93 LEU A O 1
ATOM 744 N N . SER A 1 94 ? 5.112 6.447 -20.280 1.00 73.44 94 SER A N 1
ATOM 745 C CA . SER A 1 94 ? 4.115 6.433 -21.358 1.00 73.44 94 SER A CA 1
ATOM 746 C C . SER A 1 94 ? 4.045 7.744 -22.149 1.00 73.44 94 SER A C 1
ATOM 748 O O . SER A 1 94 ? 3.600 7.737 -23.292 1.00 73.44 94 SER A O 1
ATOM 750 N N . THR A 1 95 ? 4.475 8.861 -21.552 1.00 66.31 95 THR A N 1
ATOM 751 C CA . THR A 1 95 ? 4.389 10.208 -22.145 1.00 66.31 95 THR A CA 1
ATOM 752 C C . THR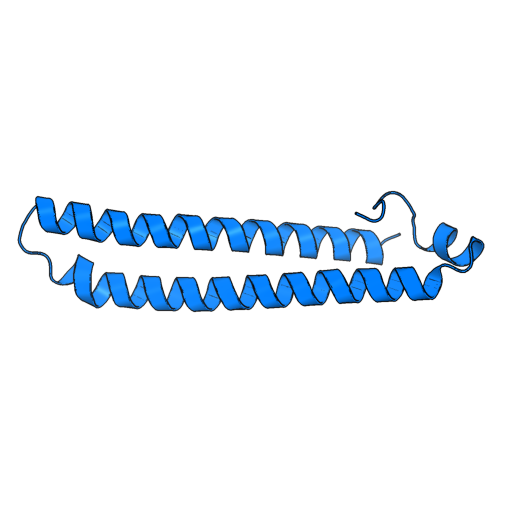 A 1 95 ? 5.679 10.696 -22.819 1.00 66.31 95 THR A C 1
ATOM 754 O O . THR A 1 95 ? 5.643 11.743 -23.457 1.00 66.31 95 THR A O 1
ATOM 757 N N . ASN A 1 96 ? 6.807 9.990 -22.661 1.00 54.81 96 ASN A N 1
ATOM 758 C CA . ASN A 1 96 ? 8.132 10.324 -23.224 1.00 54.81 96 ASN A CA 1
ATOM 759 C C . ASN A 1 96 ? 8.576 9.293 -24.261 1.00 54.81 96 ASN A C 1
ATOM 761 O O . ASN A 1 96 ? 9.438 9.622 -25.111 1.00 54.81 96 ASN A O 1
#

pLDDT: mean 89.11, std 11.3, range [46.75, 98.31]

Nearest PDB structures (foldseek):
  2f1m-assembly1_A  TM=5.349E-01  e=9.553E-01  Escherichia coli
  2f1m-assembly2_C  TM=5.104E-01  e=8.543E-01  Escherichia coli
  2f1m-assembly1_B  TM=5.514E-01  e=1.336E+00  Escherichia coli
  2f1m-assembly2_D  TM=5.254E-01  e=1.580E+00  Escherichia coli